Protein AF-A0AAW6H6D3-F1 (afdb_monomer_lite)

Foldseek 3Di:
DVVVVVVVPDALLNVQVVPDPVSVVVLVVVCVVVVHDRDRVSSVVSVVVVVVVVVVCVVVDDD

pLDDT: mean 77.54, std 13.05, range [45.09, 90.31]

Organism: Bacteroides uniformis (NCBI:txid820)

Sequence (63 aa):
LIEKMERGQYGWLDYVNHFSPEWQEEYTRYCKEHGLMVGNESAAEFVHYKDEQLEAAMESGDA

Secondary structure (DSSP, 8-state):
-HHHHTTT-S-HHHHHHHH-HHHHHHHHHHHHHHT--SSHHHHHHHHHHHHHHHHHHHHHS--

Radius of gyration: 13.08 Å; chains: 1; bounding box: 32×30×29 Å

Structure (mmCIF, N/CA/C/O backbone):
data_AF-A0AAW6H6D3-F1
#
_entry.id   AF-A0AAW6H6D3-F1
#
loop_
_atom_site.group_PDB
_atom_site.id
_atom_site.type_symbol
_atom_site.label_atom_id
_atom_site.label_alt_id
_atom_site.label_comp_id
_atom_site.label_asym_id
_atom_site.label_entity_id
_atom_site.label_seq_id
_atom_site.pdbx_PDB_ins_code
_atom_site.Cartn_x
_atom_site.Cartn_y
_atom_site.Cartn_z
_atom_site.occupancy
_atom_site.B_iso_or_equiv
_atom_site.auth_seq_id
_atom_site.auth_comp_id
_atom_site.auth_asym_id
_atom_site.auth_atom_id
_atom_site.pdbx_PDB_model_num
ATOM 1 N N . LEU A 1 1 ? 16.798 -0.412 -1.338 1.00 55.19 1 LEU A N 1
ATOM 2 C CA . LEU A 1 1 ? 15.384 -0.739 -1.669 1.00 55.19 1 LEU A CA 1
ATOM 3 C C . LEU A 1 1 ? 14.885 0.107 -2.844 1.00 55.19 1 LEU A C 1
ATOM 5 O O . LEU A 1 1 ? 14.413 -0.475 -3.810 1.00 55.19 1 LEU A O 1
ATOM 9 N N . ILE A 1 2 ? 15.109 1.426 -2.837 1.00 51.34 2 ILE A N 1
ATOM 10 C CA . ILE A 1 2 ? 14.786 2.342 -3.954 1.00 51.34 2 ILE A CA 1
ATOM 11 C C . ILE A 1 2 ? 15.574 2.010 -5.243 1.00 51.34 2 ILE A C 1
ATOM 13 O O . ILE A 1 2 ? 15.009 2.014 -6.330 1.00 51.34 2 ILE A O 1
ATOM 17 N N . GLU A 1 3 ? 16.825 1.549 -5.125 1.00 45.09 3 GLU A N 1
ATOM 18 C CA . GLU A 1 3 ? 17.666 1.134 -6.271 1.00 45.09 3 GLU A CA 1
ATOM 19 C C . GLU A 1 3 ? 17.093 -0.028 -7.117 1.00 45.09 3 GLU A C 1
ATOM 21 O O . GLU A 1 3 ? 17.524 -0.247 -8.249 1.00 45.09 3 GLU A O 1
ATOM 26 N N . LYS A 1 4 ? 16.125 -0.803 -6.595 1.00 53.28 4 LYS A N 1
ATOM 27 C CA . LYS A 1 4 ? 15.438 -1.868 -7.355 1.00 53.28 4 LYS A CA 1
ATOM 28 C C . LYS A 1 4 ? 14.140 -1.400 -8.026 1.00 53.28 4 LYS A C 1
ATOM 30 O O . LYS A 1 4 ? 13.753 -2.014 -9.022 1.00 53.28 4 LYS A O 1
ATOM 35 N N . MET A 1 5 ? 13.510 -0.324 -7.540 1.00 54.97 5 MET A N 1
ATOM 36 C CA . MET A 1 5 ? 12.361 0.306 -8.207 1.00 54.97 5 MET A CA 1
ATOM 37 C C . MET A 1 5 ? 12.778 0.952 -9.531 1.00 54.97 5 MET A C 1
ATOM 39 O O . MET A 1 5 ? 12.104 0.762 -10.539 1.00 54.97 5 MET A O 1
ATOM 43 N N . GLU A 1 6 ? 13.944 1.603 -9.574 1.00 49.62 6 GLU A N 1
ATOM 44 C CA . GLU A 1 6 ? 14.481 2.201 -10.809 1.00 49.62 6 GLU A CA 1
ATOM 45 C C . GLU A 1 6 ? 14.803 1.169 -11.904 1.00 49.62 6 GLU A C 1
ATOM 47 O O . GLU A 1 6 ? 14.850 1.504 -13.086 1.00 49.62 6 GLU A O 1
ATOM 52 N N . ARG A 1 7 ? 14.979 -0.112 -11.547 1.00 57.09 7 ARG A N 1
ATOM 53 C CA . ARG A 1 7 ? 15.164 -1.207 -12.517 1.00 57.09 7 ARG A CA 1
ATOM 54 C C . ARG A 1 7 ? 13.855 -1.801 -13.049 1.00 57.09 7 ARG A C 1
ATOM 56 O O . ARG A 1 7 ? 13.923 -2.737 -13.846 1.00 57.09 7 ARG A O 1
ATOM 63 N N . GLY A 1 8 ? 12.691 -1.319 -12.602 1.00 58.22 8 GLY A N 1
ATOM 64 C CA . GLY A 1 8 ? 11.376 -1.812 -13.035 1.00 58.22 8 GLY A CA 1
ATOM 65 C C . GLY A 1 8 ? 11.063 -3.257 -12.624 1.00 58.22 8 GLY A C 1
ATOM 66 O O . GLY A 1 8 ? 10.147 -3.863 -13.169 1.00 58.22 8 GLY A O 1
ATOM 67 N N . GLN A 1 9 ? 11.829 -3.834 -11.691 1.00 64.31 9 GLN A N 1
ATOM 68 C CA . GLN A 1 9 ? 11.646 -5.221 -11.233 1.00 64.31 9 GLN A CA 1
ATOM 69 C C . GLN A 1 9 ? 10.652 -5.347 -10.076 1.00 64.31 9 GLN A C 1
ATOM 71 O O . GLN A 1 9 ? 10.141 -6.434 -9.834 1.00 64.31 9 GLN A O 1
ATOM 76 N N . TYR A 1 10 ? 10.395 -4.250 -9.365 1.00 65.50 10 TYR A N 1
ATOM 77 C CA . TYR A 1 10 ? 9.505 -4.198 -8.213 1.00 65.50 10 TYR A CA 1
ATOM 78 C C . TYR A 1 10 ? 8.412 -3.172 -8.482 1.00 65.50 10 TYR A C 1
ATOM 80 O O . TYR A 1 10 ? 8.702 -2.014 -8.775 1.00 65.50 10 TYR A O 1
ATOM 88 N N . GLY A 1 11 ? 7.163 -3.621 -8.422 1.00 76.38 11 GLY A N 1
ATOM 89 C CA . GLY A 1 11 ? 6.002 -2.760 -8.574 1.00 76.38 11 GLY A CA 1
ATOM 90 C C . GLY A 1 11 ? 5.508 -2.213 -7.233 1.00 76.38 11 GLY A C 1
ATOM 91 O O . GLY A 1 11 ? 5.865 -2.723 -6.172 1.00 76.38 11 GLY A O 1
ATOM 92 N N . TRP A 1 12 ? 4.653 -1.194 -7.280 1.00 83.81 12 TRP A N 1
ATOM 93 C CA . TRP A 1 12 ? 4.001 -0.604 -6.108 1.00 83.81 12 TRP A CA 1
ATOM 94 C C . TRP A 1 12 ? 3.303 -1.626 -5.204 1.00 83.81 12 TRP A C 1
ATOM 96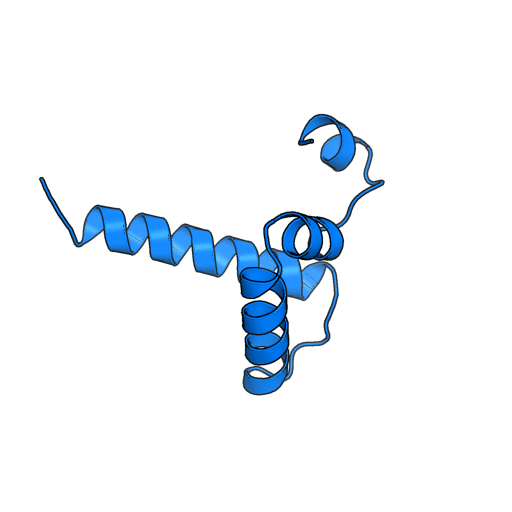 O O . TRP A 1 12 ? 3.325 -1.483 -3.985 1.00 83.81 12 TRP A O 1
ATOM 106 N N . LEU A 1 13 ? 2.743 -2.697 -5.773 1.00 82.50 13 LEU A N 1
ATOM 107 C CA . LEU A 1 13 ? 2.130 -3.777 -4.998 1.00 82.50 13 LEU A CA 1
ATOM 108 C C . LEU A 1 13 ? 3.150 -4.472 -4.087 1.00 82.50 13 LEU A C 1
ATOM 110 O O . LEU A 1 13 ? 2.847 -4.823 -2.950 1.00 82.50 13 LEU A O 1
ATOM 114 N N . ASP A 1 14 ? 4.359 -4.681 -4.597 1.00 84.81 14 ASP A N 1
ATOM 115 C CA . ASP A 1 14 ? 5.434 -5.327 -3.853 1.00 84.81 14 ASP A CA 1
ATOM 116 C C . ASP A 1 14 ? 5.985 -4.385 -2.774 1.00 84.81 14 ASP A C 1
ATOM 118 O O . ASP A 1 14 ? 6.228 -4.797 -1.647 1.00 84.81 14 ASP A O 1
ATOM 122 N N . TYR A 1 15 ? 6.039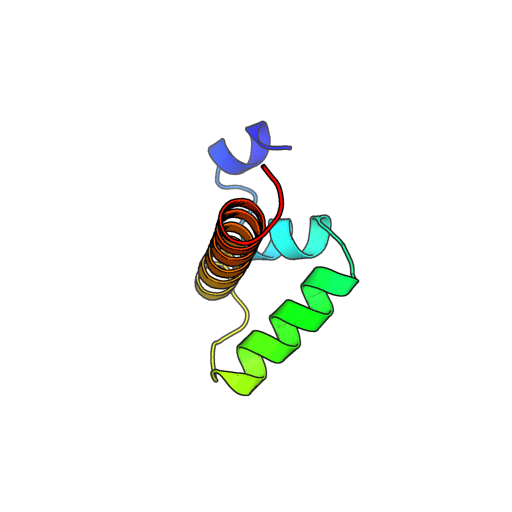 -3.083 -3.069 1.00 80.81 15 TYR A N 1
ATOM 123 C CA . TYR A 1 15 ? 6.387 -2.049 -2.095 1.00 80.81 15 TYR A CA 1
ATOM 124 C C . TYR A 1 15 ? 5.433 -2.011 -0.895 1.00 80.81 15 TYR A C 1
ATOM 126 O O . TYR A 1 15 ? 5.896 -2.050 0.243 1.00 80.81 15 TYR A O 1
ATOM 134 N N . VAL A 1 16 ? 4.116 -2.009 -1.133 1.00 81.75 16 VAL A N 1
ATOM 135 C CA . VAL A 1 16 ? 3.101 -2.046 -0.062 1.00 81.75 16 VAL A CA 1
ATOM 136 C C . VAL A 1 16 ? 3.202 -3.344 0.748 1.00 81.75 16 VAL A C 1
ATOM 138 O O . VAL A 1 16 ? 3.133 -3.304 1.975 1.00 81.75 16 VAL A O 1
ATOM 141 N N . ASN A 1 17 ? 3.439 -4.483 0.0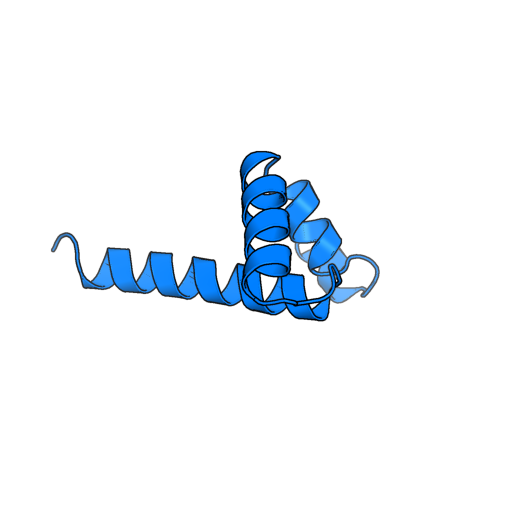86 1.00 79.69 17 ASN A N 1
ATOM 142 C CA . ASN A 1 17 ? 3.645 -5.772 0.758 1.00 79.69 17 ASN A CA 1
ATOM 143 C C . ASN A 1 17 ? 4.954 -5.836 1.567 1.00 79.69 17 ASN A C 1
ATOM 145 O O . ASN A 1 17 ? 5.015 -6.540 2.573 1.00 79.69 17 ASN A O 1
ATOM 149 N N . HIS A 1 18 ? 6.005 -5.130 1.146 1.00 80.12 18 HIS A N 1
ATOM 150 C CA . HIS A 1 18 ? 7.276 -5.055 1.870 1.00 80.12 18 HIS A CA 1
ATOM 151 C C . HIS A 1 18 ? 7.295 -4.007 2.984 1.00 80.12 18 HIS A C 1
ATOM 153 O O . HIS A 1 18 ? 8.179 -4.075 3.836 1.00 80.12 18 HIS A O 1
ATOM 159 N N . PHE A 1 19 ? 6.349 -3.065 2.991 1.00 74.81 19 PHE A N 1
ATOM 160 C CA . PHE A 1 19 ? 6.290 -2.009 3.997 1.00 74.81 19 PHE A CA 1
ATOM 161 C C . PHE A 1 19 ? 5.891 -2.557 5.369 1.00 74.81 19 PHE A C 1
ATOM 163 O O . PHE A 1 19 ? 6.665 -2.438 6.312 1.00 74.81 19 PHE A O 1
ATOM 170 N N . SER A 1 20 ? 4.708 -3.177 5.460 1.00 79.56 20 SER A N 1
ATOM 171 C CA . SER A 1 20 ? 4.186 -3.826 6.669 1.00 79.56 20 SER A CA 1
ATOM 172 C C . SER A 1 20 ? 2.932 -4.653 6.354 1.00 79.56 20 SER A C 1
ATOM 174 O O . SER A 1 20 ? 2.174 -4.284 5.452 1.00 79.56 20 SER A O 1
ATOM 176 N N . PRO A 1 21 ? 2.629 -5.706 7.140 1.00 81.88 21 PRO A N 1
ATOM 177 C CA . PRO A 1 21 ? 1.382 -6.465 6.998 1.00 81.88 21 PRO A CA 1
ATOM 178 C C . PRO A 1 21 ? 0.133 -5.591 7.212 1.00 81.88 21 PRO A C 1
ATOM 180 O O . PRO A 1 21 ? -0.863 -5.755 6.514 1.00 81.88 21 PRO A O 1
ATOM 183 N N . GLU A 1 22 ? 0.209 -4.594 8.098 1.00 86.25 22 GLU A N 1
ATOM 184 C CA . GLU A 1 22 ? -0.879 -3.635 8.341 1.00 86.25 22 GLU A CA 1
ATOM 185 C C . GLU A 1 22 ? -1.224 -2.817 7.086 1.00 86.25 22 GLU A C 1
ATOM 187 O O . GLU A 1 22 ? -2.392 -2.608 6.770 1.00 86.25 22 GLU A O 1
ATOM 192 N N . TRP A 1 23 ? -0.210 -2.401 6.320 1.00 86.38 23 TRP A N 1
ATOM 193 C CA . TRP A 1 23 ? -0.404 -1.676 5.062 1.00 86.38 23 TRP A CA 1
ATOM 194 C C . TRP A 1 23 ? -1.054 -2.554 3.996 1.00 86.38 23 TRP A C 1
ATOM 196 O O . TRP A 1 23 ? -1.911 -2.078 3.256 1.00 86.38 23 TRP A O 1
ATOM 206 N N . GLN A 1 24 ? -0.687 -3.835 3.934 1.00 85.31 24 GLN A N 1
ATOM 207 C CA . GLN A 1 24 ? -1.316 -4.795 3.031 1.00 85.31 24 GLN A CA 1
ATOM 208 C C . GLN A 1 24 ? -2.804 -5.003 3.365 1.00 85.31 24 GLN A C 1
ATOM 210 O O . GLN A 1 24 ? -3.635 -5.043 2.450 1.00 85.31 24 GLN A O 1
ATOM 215 N N . GLU A 1 25 ? -3.158 -5.144 4.645 1.00 89.69 25 GLU A N 1
ATOM 216 C CA . GLU A 1 25 ? -4.554 -5.288 5.084 1.00 89.69 25 GLU A CA 1
ATOM 217 C C . GLU A 1 25 ? -5.378 -4.039 4.754 1.00 89.69 25 GLU A C 1
ATOM 219 O O . GLU A 1 25 ? -6.436 -4.148 4.124 1.00 89.69 25 GLU A O 1
ATOM 224 N N . GLU A 1 26 ? -4.852 -2.860 5.084 1.00 89.75 26 GLU A N 1
ATOM 225 C CA . GLU A 1 26 ? -5.476 -1.569 4.782 1.00 89.75 26 GLU A CA 1
ATOM 226 C C . GLU A 1 26 ? -5.646 -1.357 3.275 1.00 89.75 26 GLU A C 1
ATOM 228 O O . GLU A 1 26 ? -6.718 -0.970 2.816 1.00 89.75 26 GLU A O 1
ATOM 233 N N . TYR A 1 27 ? -4.628 -1.685 2.481 1.00 88.44 27 TYR A N 1
ATOM 234 C CA . TYR A 1 27 ? -4.685 -1.608 1.025 1.00 88.44 27 TYR A CA 1
ATOM 235 C C . TYR A 1 27 ? -5.711 -2.580 0.425 1.00 88.44 27 TYR A C 1
ATOM 237 O O . TYR A 1 27 ? -6.472 -2.224 -0.479 1.00 88.44 27 TYR A O 1
ATOM 245 N N . THR A 1 28 ? -5.780 -3.808 0.946 1.00 88.88 28 THR A N 1
ATOM 246 C CA . THR A 1 28 ? -6.761 -4.812 0.504 1.00 88.88 28 THR A CA 1
ATOM 247 C C . THR A 1 28 ? -8.183 -4.345 0.799 1.00 88.88 28 THR A C 1
ATOM 249 O O . THR A 1 28 ? -9.097 -4.554 -0.006 1.00 88.88 28 THR A O 1
ATOM 252 N N . ARG A 1 29 ? -8.377 -3.706 1.953 1.00 89.94 29 ARG A N 1
ATOM 253 C CA . ARG A 1 29 ? -9.652 -3.121 2.353 1.00 89.94 29 ARG A CA 1
ATOM 254 C C . ARG A 1 29 ? -10.005 -1.907 1.492 1.00 89.94 29 ARG A C 1
ATOM 256 O O . ARG A 1 29 ? -11.106 -1.874 0.951 1.00 89.94 29 ARG A O 1
ATOM 263 N N . TYR A 1 30 ? -9.057 -1.001 1.270 1.00 88.56 30 TYR A N 1
ATOM 264 C CA . TYR A 1 30 ? -9.201 0.158 0.388 1.00 88.56 30 TYR A CA 1
ATOM 265 C C . TYR A 1 30 ? -9.611 -0.257 -1.030 1.00 88.56 30 TYR A C 1
ATOM 267 O O . TYR A 1 30 ? -10.595 0.249 -1.567 1.00 88.56 30 TYR A O 1
ATOM 275 N N . CYS A 1 31 ? -8.942 -1.263 -1.604 1.00 89.44 31 CYS A N 1
ATOM 276 C CA . CYS A 1 31 ? -9.310 -1.802 -2.912 1.00 89.44 31 CYS A CA 1
ATOM 277 C C . CYS A 1 31 ? -10.737 -2.360 -2.935 1.00 89.44 31 CYS A C 1
ATOM 279 O O . CYS A 1 31 ? -11.482 -2.111 -3.879 1.00 89.44 31 CYS A O 1
ATOM 281 N N . LYS A 1 32 ? -11.150 -3.087 -1.890 1.00 89.56 32 LYS A N 1
ATOM 282 C CA . LYS A 1 32 ? -12.512 -3.633 -1.791 1.00 89.56 32 LYS A CA 1
ATOM 283 C C . LYS A 1 32 ? -13.578 -2.548 -1.639 1.00 89.56 32 LYS A C 1
ATOM 285 O O . LYS A 1 32 ? -14.629 -2.673 -2.259 1.00 89.56 32 LYS A O 1
ATOM 290 N N . GLU A 1 33 ? -13.326 -1.518 -0.834 1.00 90.31 33 GLU A N 1
ATOM 291 C CA . GLU A 1 33 ? -14.281 -0.426 -0.596 1.00 90.31 33 GLU A CA 1
ATOM 292 C C . GLU A 1 33 ? -14.428 0.484 -1.823 1.00 90.31 33 GLU A C 1
ATOM 294 O O . GLU A 1 33 ? -15.542 0.880 -2.161 1.00 90.31 33 GLU A O 1
ATOM 299 N N . HIS A 1 34 ? -13.335 0.742 -2.545 1.00 85.94 34 HIS A N 1
ATOM 300 C CA . HIS A 1 34 ? -13.340 1.563 -3.760 1.00 85.94 34 HIS A CA 1
ATOM 301 C C . HIS A 1 34 ? -13.613 0.768 -5.049 1.00 85.94 34 HIS A C 1
ATOM 303 O O . HIS A 1 34 ? -13.708 1.354 -6.126 1.00 85.94 34 HIS A O 1
ATOM 309 N N . GLY A 1 35 ? -13.738 -0.562 -4.967 1.00 88.00 35 GLY A N 1
ATOM 310 C CA . GLY A 1 35 ? -13.908 -1.431 -6.137 1.00 88.00 35 GLY A CA 1
ATOM 311 C C . GLY A 1 35 ? -12.688 -1.463 -7.067 1.00 88.00 35 GLY A C 1
ATOM 312 O O . GLY A 1 35 ? -12.830 -1.746 -8.257 1.00 88.00 35 GLY A O 1
ATOM 313 N N . LEU A 1 36 ? -11.498 -1.160 -6.543 1.00 86.62 36 LEU A N 1
ATOM 314 C CA . LEU A 1 36 ? -10.240 -1.166 -7.282 1.00 86.62 36 LEU A CA 1
ATOM 315 C C . LEU A 1 36 ? -9.647 -2.579 -7.339 1.00 86.62 36 LEU A C 1
ATOM 317 O O . LEU A 1 36 ? -9.767 -3.377 -6.406 1.00 86.62 36 LEU A O 1
ATOM 321 N N . MET A 1 37 ? -8.984 -2.899 -8.449 1.00 86.00 37 MET A N 1
ATOM 322 C CA . MET A 1 37 ? -8.304 -4.179 -8.605 1.00 86.00 37 MET A CA 1
ATOM 323 C C . MET A 1 37 ? -6.931 -4.122 -7.939 1.00 86.00 37 MET A C 1
ATOM 325 O O . MET A 1 37 ? -6.109 -3.275 -8.266 1.00 86.00 37 MET A O 1
ATOM 329 N N . VAL A 1 38 ? -6.661 -5.075 -7.047 1.00 85.12 38 VAL A N 1
ATOM 330 C CA . VAL A 1 38 ? -5.361 -5.217 -6.381 1.00 85.12 38 VAL A CA 1
ATOM 331 C C . VAL A 1 38 ? -4.257 -5.374 -7.434 1.00 85.12 38 VAL A C 1
ATOM 333 O O . VAL A 1 38 ? -4.131 -6.420 -8.070 1.00 85.12 38 VAL A O 1
ATOM 336 N N . GLY A 1 39 ? -3.457 -4.326 -7.617 1.00 85.56 39 GLY A N 1
ATOM 337 C CA . GLY A 1 39 ? -2.409 -4.263 -8.633 1.00 85.56 39 GLY A CA 1
ATOM 338 C C . GLY A 1 39 ? -1.443 -3.105 -8.402 1.00 85.56 39 GLY A C 1
ATOM 339 O O . GLY A 1 39 ? -1.525 -2.408 -7.394 1.00 85.56 39 GLY A O 1
ATOM 340 N N . ASN A 1 40 ? -0.508 -2.897 -9.330 1.00 83.25 40 ASN A N 1
ATOM 341 C CA . ASN A 1 40 ? 0.469 -1.811 -9.206 1.00 83.25 40 ASN A CA 1
ATOM 342 C C . ASN A 1 40 ? -0.167 -0.421 -9.295 1.00 83.25 40 ASN A C 1
ATOM 344 O O . ASN A 1 40 ? 0.280 0.480 -8.601 1.00 83.25 40 ASN A O 1
ATOM 348 N N . GLU A 1 41 ? -1.206 -0.250 -10.109 1.00 85.19 41 GLU A N 1
ATOM 349 C CA . GLU A 1 41 ? -1.904 1.034 -10.246 1.00 85.19 41 GLU A CA 1
ATOM 350 C C . GLU A 1 41 ? -2.607 1.427 -8.942 1.00 85.19 41 GLU A C 1
ATOM 352 O O . GLU A 1 41 ? -2.380 2.510 -8.415 1.00 85.19 41 GLU A O 1
ATOM 357 N N . SER A 1 42 ? -3.384 0.515 -8.356 1.00 88.12 42 SER A N 1
ATOM 358 C CA . SER A 1 42 ? -4.083 0.784 -7.096 1.00 88.12 42 SER A CA 1
ATOM 359 C C . SER A 1 42 ? -3.131 0.900 -5.905 1.00 88.12 42 SER A C 1
ATOM 361 O O . SER A 1 42 ? -3.397 1.668 -4.985 1.00 88.12 42 SER A O 1
ATOM 363 N N . ALA A 1 43 ? -2.005 0.181 -5.917 1.00 86.50 43 ALA A N 1
ATOM 364 C CA . ALA A 1 43 ? -0.986 0.318 -4.883 1.00 86.50 43 ALA A CA 1
ATOM 365 C C . ALA A 1 43 ? -0.273 1.677 -4.957 1.00 86.50 43 ALA A C 1
ATOM 367 O O . ALA A 1 43 ? 0.030 2.244 -3.913 1.00 86.50 43 ALA A O 1
ATOM 368 N N . ALA A 1 44 ? -0.044 2.216 -6.162 1.00 85.75 44 ALA A N 1
ATOM 369 C CA . ALA A 1 44 ? 0.494 3.565 -6.334 1.00 85.75 44 ALA A CA 1
ATOM 370 C C . ALA A 1 44 ? -0.449 4.617 -5.735 1.00 85.75 44 ALA A C 1
ATOM 372 O O . ALA A 1 44 ? -0.009 5.442 -4.941 1.00 85.75 44 ALA A O 1
ATOM 373 N N . GLU A 1 45 ? -1.745 4.528 -6.054 1.00 86.69 45 GLU A N 1
ATOM 374 C CA . GLU A 1 45 ? -2.789 5.408 -5.505 1.00 86.69 45 GLU A CA 1
ATOM 375 C C . GLU A 1 45 ? -2.857 5.329 -3.978 1.00 86.69 45 GLU A C 1
ATOM 377 O O . GLU A 1 45 ? -2.911 6.350 -3.300 1.00 86.69 45 GLU A O 1
ATOM 382 N N . PHE A 1 46 ? -2.802 4.121 -3.410 1.00 87.12 46 PHE A N 1
ATOM 383 C CA . PHE A 1 46 ? -2.831 3.943 -1.959 1.00 87.12 46 PHE A CA 1
ATOM 384 C C . PHE A 1 46 ? -1.606 4.550 -1.265 1.00 87.12 46 PHE A C 1
ATOM 386 O O . PHE A 1 46 ? -1.749 5.169 -0.210 1.00 87.12 46 PHE A O 1
ATOM 393 N N . VAL A 1 47 ? -0.412 4.387 -1.847 1.00 85.50 47 VAL A N 1
ATOM 394 C CA . VAL A 1 47 ? 0.819 5.009 -1.335 1.00 85.50 47 VAL A CA 1
ATOM 395 C C . VAL A 1 47 ? 0.693 6.529 -1.384 1.00 85.50 47 VAL A C 1
ATOM 397 O O . VAL A 1 47 ? 0.947 7.174 -0.372 1.00 85.50 47 VAL A O 1
ATOM 400 N N . HIS A 1 48 ? 0.226 7.087 -2.504 1.00 84.38 48 HIS A N 1
ATOM 401 C CA . HIS A 1 48 ? 0.001 8.527 -2.649 1.00 84.38 48 HIS A CA 1
ATOM 402 C C . HIS A 1 48 ? -1.005 9.060 -1.623 1.00 84.38 48 HIS A C 1
ATOM 404 O O . HIS A 1 48 ? -0.732 10.043 -0.944 1.00 84.38 48 HIS A O 1
ATOM 410 N N . TYR A 1 49 ? -2.122 8.356 -1.436 1.00 85.75 49 TYR A N 1
ATOM 411 C CA . TYR A 1 49 ? -3.142 8.697 -0.447 1.00 85.75 49 TYR A CA 1
ATOM 412 C C . TYR A 1 49 ? -2.604 8.678 0.993 1.00 85.75 49 TYR A C 1
ATOM 414 O O . TYR A 1 49 ? -3.002 9.494 1.825 1.00 85.75 49 TYR A O 1
ATOM 422 N N . LYS A 1 50 ? -1.707 7.741 1.324 1.00 83.88 50 LYS A N 1
ATOM 423 C CA . LYS A 1 50 ? -1.057 7.699 2.642 1.00 83.88 50 LYS A CA 1
ATOM 424 C C . LYS A 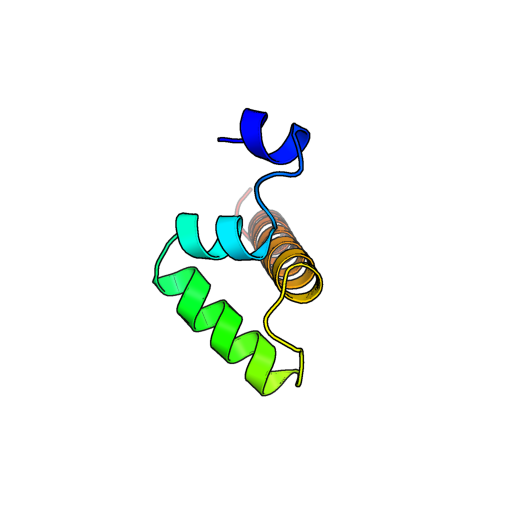1 50 ? -0.048 8.834 2.813 1.00 83.88 50 LYS A C 1
ATOM 426 O O . LYS A 1 50 ? -0.006 9.396 3.902 1.00 83.88 50 LYS A O 1
ATOM 431 N N . ASP A 1 51 ? 0.700 9.175 1.768 1.00 84.50 51 ASP A N 1
ATOM 432 C CA . ASP A 1 51 ? 1.636 10.307 1.755 1.00 84.50 5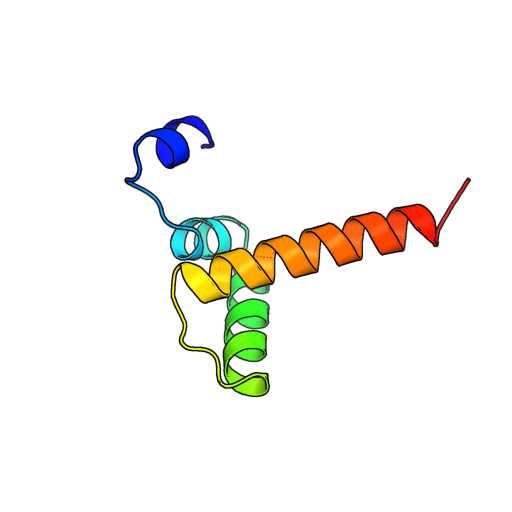1 ASP A CA 1
ATOM 433 C C . ASP A 1 51 ? 0.886 11.634 1.961 1.00 84.50 51 ASP A C 1
ATOM 435 O O . ASP A 1 51 ? 1.211 12.396 2.866 1.00 84.50 51 ASP A O 1
ATOM 439 N N . GLU A 1 52 ? -0.221 11.839 1.238 1.00 84.25 52 GLU A N 1
ATOM 440 C CA . GLU A 1 52 ? -1.103 13.000 1.412 1.00 84.25 52 GLU A CA 1
ATOM 441 C C . GLU A 1 52 ? -1.722 13.066 2.811 1.00 84.25 52 GLU A C 1
ATOM 443 O O . GLU A 1 52 ? -1.821 14.146 3.386 1.00 84.25 52 GLU A O 1
ATOM 448 N N . GLN A 1 53 ? -2.128 11.934 3.397 1.00 82.25 53 GLN A N 1
ATOM 449 C CA . GLN A 1 53 ? -2.607 11.921 4.783 1.00 82.25 53 GLN A CA 1
ATOM 450 C C . GLN A 1 53 ? -1.510 12.267 5.789 1.00 82.25 53 GLN A C 1
ATOM 452 O O . GLN A 1 53 ? -1.812 12.857 6.825 1.00 82.25 53 GLN A O 1
ATOM 457 N N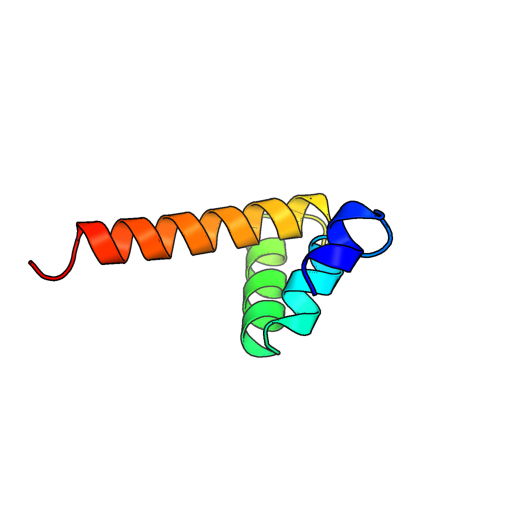 . LEU A 1 54 ? -0.261 11.895 5.509 1.00 80.31 54 LEU A N 1
ATOM 458 C CA . LEU A 1 54 ? 0.877 12.191 6.370 1.00 80.31 54 LEU A CA 1
ATOM 459 C C . LEU A 1 54 ? 1.244 13.678 6.287 1.00 80.31 54 LEU A C 1
ATOM 461 O O . LEU A 1 54 ? 1.396 14.313 7.327 1.00 80.31 54 LEU A O 1
ATOM 465 N N . GLU A 1 55 ? 1.276 14.242 5.077 1.00 81.44 55 GLU A N 1
ATOM 466 C CA . GLU A 1 55 ? 1.442 15.679 4.823 1.00 81.44 55 GLU A CA 1
ATOM 467 C C . GLU A 1 55 ? 0.293 16.496 5.429 1.00 81.44 55 GLU A C 1
ATOM 469 O O . GLU A 1 55 ? 0.536 17.471 6.130 1.00 81.44 55 GLU A O 1
ATOM 474 N N . ALA A 1 56 ? -0.963 16.072 5.260 1.00 77.12 56 ALA A N 1
ATOM 475 C CA . ALA A 1 56 ? -2.116 16.752 5.853 1.00 77.12 56 ALA A CA 1
ATOM 476 C C . ALA A 1 56 ? -2.123 16.660 7.387 1.00 77.12 56 ALA A C 1
ATOM 478 O O . ALA A 1 56 ? -2.503 17.614 8.064 1.00 77.12 56 ALA A O 1
ATOM 479 N N . ALA A 1 57 ? -1.691 15.532 7.959 1.00 74.69 57 ALA A N 1
ATOM 480 C CA . ALA A 1 57 ? -1.506 15.404 9.403 1.00 74.69 57 ALA A CA 1
ATOM 481 C C . ALA A 1 57 ? -0.360 16.295 9.909 1.00 74.69 57 ALA A C 1
ATOM 483 O O . ALA A 1 57 ? -0.471 16.850 11.000 1.00 74.69 57 ALA A O 1
ATOM 484 N N . MET A 1 58 ? 0.697 16.465 9.111 1.00 67.81 58 MET A N 1
ATOM 485 C CA . MET A 1 58 ? 1.820 17.358 9.403 1.00 67.81 58 MET A CA 1
ATOM 486 C C . MET A 1 58 ? 1.428 18.839 9.272 1.00 67.81 58 MET A C 1
ATOM 488 O O . MET A 1 58 ? 1.856 19.660 10.076 1.00 67.81 58 MET A O 1
ATOM 492 N N . GLU A 1 59 ? 0.568 19.183 8.312 1.00 68.94 59 GLU A N 1
ATOM 493 C CA . GLU A 1 59 ? 0.022 20.535 8.139 1.00 68.94 59 GLU A CA 1
ATOM 494 C C . GLU A 1 59 ? -1.029 20.870 9.213 1.00 68.94 59 GLU A C 1
ATOM 496 O O . GLU A 1 59 ? -1.154 22.020 9.636 1.00 68.94 59 GLU A O 1
ATOM 501 N N . SER A 1 60 ? -1.766 19.866 9.698 1.00 66.12 60 SER A N 1
ATOM 502 C CA . SER A 1 60 ? -2.850 20.038 10.670 1.00 66.12 60 SER A CA 1
ATOM 503 C C . SER A 1 60 ? -2.434 19.831 12.139 1.00 66.12 60 SER A C 1
ATOM 505 O O . SER A 1 60 ? -3.292 19.991 13.014 1.00 66.12 60 SER A O 1
ATOM 507 N N . GLY A 1 61 ? -1.172 19.494 12.437 1.00 62.66 61 GLY A N 1
ATOM 508 C CA . GLY A 1 61 ? -0.710 19.157 13.790 1.00 62.66 61 GLY A CA 1
ATOM 509 C C . GLY A 1 61 ? 0.756 19.509 14.084 1.00 62.66 61 GLY A C 1
ATOM 510 O O . GLY A 1 61 ? 1.658 18.792 13.668 1.00 62.66 61 GLY A O 1
ATOM 511 N N . ASP A 1 62 ? 0.928 20.555 14.901 1.00 47.28 62 ASP A N 1
ATOM 512 C CA . ASP A 1 62 ? 2.127 21.014 15.634 1.00 47.28 62 ASP A CA 1
ATOM 513 C C . ASP A 1 62 ? 3.240 21.761 14.859 1.00 47.28 62 ASP A C 1
ATOM 515 O O . ASP A 1 62 ? 4.304 21.226 14.537 1.00 47.28 62 ASP A O 1
ATOM 519 N N . ALA A 1 63 ? 3.033 23.079 14.722 1.00 45.25 63 ALA A N 1
ATOM 520 C CA . ALA A 1 63 ? 4.046 24.070 15.111 1.00 45.25 63 ALA A CA 1
ATOM 521 C C . ALA A 1 63 ? 3.762 24.578 16.535 1.00 45.25 63 ALA A C 1
ATOM 523 O O . ALA A 1 63 ? 2.561 24.678 16.884 1.00 45.25 63 ALA A O 1
#